Protein AF-A0A955VC12-F1 (afdb_monomer_lite)

Radius of gyration: 12.65 Å; chains: 1; bounding box: 38×22×34 Å

Secondary structure (DSSP, 8-state):
--EEE-TTS-EEES--EEPPSSHHHHHHHHHHHHHTT-SEEEEEE-HHHHHHHHHHHHHH---SS--TTSTTSPPEEEEEEPP---

Foldseek 3Di:
DDWDADPVRAIADPDADEADADLVCRLVRLLVCLVVLGQEYEYEYAPSSVVSNVVSQVVSDPCVDQGRHSPVSGHHYHYDYDPPPD

Sequence (86 aa):
MRAFPLRSGARIPAVGVALAPSADALFAHARAALLAGAPRLDGSGAVASARELARALDDHGDCGHAGADGADGCPFVSWRLATVDA

Structure (mmCIF, N/CA/C/O backbone):
data_AF-A0A955VC12-F1
#
_entry.id   AF-A0A955VC12-F1
#
loop_
_atom_site.group_PDB
_atom_site.id
_atom_site.type_symbol
_atom_site.label_atom_id
_atom_site.label_alt_id
_atom_site.label_comp_id
_atom_site.label_asym_id
_atom_site.label_entity_id
_atom_site.label_seq_id
_atom_site.pdbx_PDB_ins_code
_atom_site.Cartn_x
_atom_site.Cartn_y
_atom_site.Cartn_z
_atom_site.occupancy
_atom_site.B_iso_or_equiv
_atom_site.auth_seq_id
_atom_site.auth_comp_id
_atom_site.auth_asym_id
_atom_site.auth_atom_id
_atom_site.pdbx_PDB_model_num
ATOM 1 N N . MET A 1 1 ? -12.682 -5.341 11.340 1.00 62.34 1 MET A N 1
ATOM 2 C CA . MET A 1 1 ? -11.334 -5.721 10.855 1.00 62.34 1 MET A CA 1
ATOM 3 C C . MET A 1 1 ? -10.470 -6.101 12.061 1.00 62.34 1 MET A C 1
ATOM 5 O O . MET A 1 1 ? -10.590 -5.429 13.078 1.00 62.34 1 MET A O 1
ATOM 9 N N . ARG A 1 2 ? -9.672 -7.183 12.018 1.00 83.00 2 ARG A N 1
ATOM 10 C CA . ARG A 1 2 ? -8.738 -7.527 13.118 1.00 83.00 2 ARG A CA 1
ATOM 11 C C . ARG A 1 2 ? -7.424 -6.755 12.927 1.00 83.00 2 ARG A C 1
ATOM 13 O O . ARG A 1 2 ? -6.910 -6.732 11.814 1.00 83.00 2 ARG A O 1
ATOM 20 N N . ALA A 1 3 ? -6.892 -6.154 13.990 1.00 87.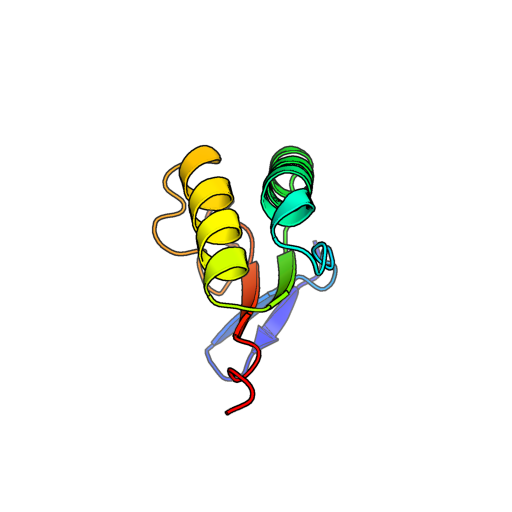31 3 ALA A N 1
ATOM 21 C CA . ALA A 1 3 ? -5.617 -5.428 13.985 1.00 87.31 3 ALA A CA 1
ATOM 22 C C . ALA A 1 3 ? -4.845 -5.681 15.289 1.00 87.31 3 ALA A C 1
ATOM 24 O O . ALA A 1 3 ? -5.468 -5.792 16.350 1.00 87.31 3 ALA A O 1
ATOM 25 N N . PHE A 1 4 ? -3.517 -5.744 15.212 1.00 88.38 4 PHE A N 1
ATOM 26 C CA . PHE A 1 4 ? -2.624 -6.081 16.323 1.00 88.38 4 PHE A CA 1
ATOM 27 C C . PHE A 1 4 ? -1.860 -4.852 16.829 1.00 88.38 4 PHE A C 1
ATOM 29 O O . PHE A 1 4 ? -1.403 -4.054 16.012 1.00 88.38 4 PHE A O 1
ATOM 36 N N . PRO A 1 5 ? -1.693 -4.684 18.151 1.00 88.56 5 PRO A N 1
ATOM 37 C CA . PRO A 1 5 ? -0.891 -3.595 18.693 1.00 88.56 5 PRO A CA 1
ATOM 38 C C . PRO A 1 5 ? 0.604 -3.834 18.439 1.00 88.56 5 PRO A C 1
ATOM 40 O O . PRO A 1 5 ? 1.119 -4.933 18.654 1.00 88.56 5 PRO A O 1
ATOM 43 N N . LEU A 1 6 ? 1.306 -2.789 18.011 1.00 84.00 6 LEU A N 1
ATOM 44 C CA . LEU A 1 6 ? 2.763 -2.732 17.936 1.00 84.00 6 LEU A CA 1
ATOM 45 C C . LEU A 1 6 ? 3.333 -2.102 19.215 1.00 84.00 6 LEU A C 1
ATOM 47 O O . LEU A 1 6 ? 2.643 -1.385 19.938 1.00 84.00 6 LEU A O 1
ATOM 51 N N . ARG A 1 7 ? 4.631 -2.311 19.479 1.00 87.62 7 ARG A N 1
ATOM 52 C CA . ARG A 1 7 ? 5.328 -1.689 20.628 1.00 87.62 7 ARG A CA 1
ATOM 53 C C . ARG A 1 7 ? 5.326 -0.159 20.583 1.00 87.62 7 ARG A C 1
ATOM 55 O O . ARG A 1 7 ? 5.445 0.471 21.623 1.00 87.62 7 ARG A O 1
ATOM 62 N N . SER A 1 8 ? 5.186 0.423 19.393 1.00 81.38 8 SER A N 1
ATOM 63 C CA . SER A 1 8 ? 5.067 1.868 19.185 1.00 81.38 8 SER A CA 1
ATOM 64 C C . SER A 1 8 ? 3.707 2.442 19.600 1.00 81.38 8 SER A C 1
ATOM 66 O O . SER A 1 8 ? 3.516 3.647 19.496 1.00 81.38 8 SER A O 1
ATOM 68 N N . GLY A 1 9 ? 2.744 1.609 20.011 1.00 83.56 9 GLY A N 1
ATOM 69 C CA . GLY A 1 9 ? 1.353 2.013 20.252 1.00 83.56 9 GLY A CA 1
ATOM 70 C C . GLY A 1 9 ? 0.484 2.023 18.988 1.00 83.56 9 GLY A C 1
ATOM 71 O O . GLY A 1 9 ? -0.739 2.017 19.085 1.00 83.56 9 GLY A O 1
ATOM 72 N N . ALA A 1 10 ? 1.108 1.952 17.811 1.00 80.12 10 ALA A N 1
ATOM 73 C CA . ALA A 1 10 ? 0.439 1.834 16.524 1.00 80.12 10 ALA A CA 1
ATOM 74 C C . ALA A 1 10 ? -0.275 0.476 16.360 1.00 80.12 10 ALA A C 1
ATOM 76 O O . ALA A 1 10 ? 0.032 -0.488 17.071 1.00 80.12 10 ALA A O 1
ATOM 77 N N . ARG A 1 11 ? -1.214 0.366 15.413 1.00 83.19 11 ARG A N 1
ATOM 78 C CA . ARG A 1 11 ? -1.973 -0.873 15.163 1.00 83.19 11 ARG A CA 1
ATOM 79 C C . ARG A 1 11 ? -1.763 -1.370 13.737 1.00 83.19 11 ARG A C 1
ATOM 81 O O . ARG A 1 11 ? -2.044 -0.663 12.786 1.00 83.19 11 ARG A O 1
ATOM 88 N N . ILE A 1 12 ? -1.343 -2.620 13.572 1.00 85.44 12 ILE A N 1
ATOM 89 C CA . ILE A 1 12 ? -1.162 -3.218 12.245 1.00 85.44 12 ILE A CA 1
ATOM 90 C C . ILE A 1 12 ? -2.379 -4.072 11.854 1.00 85.44 12 ILE A C 1
ATOM 92 O O . ILE A 1 12 ? -2.766 -4.963 12.619 1.00 85.44 12 ILE A O 1
ATOM 96 N N . PRO A 1 13 ? -2.995 -3.859 10.679 1.00 88.25 13 PRO A N 1
ATOM 97 C CA . PRO A 1 13 ? -4.043 -4.740 10.174 1.00 88.25 13 PRO A CA 1
ATOM 98 C C . PRO A 1 13 ? -3.550 -6.183 10.006 1.00 88.25 13 PRO A C 1
ATOM 100 O O . PRO A 1 13 ? -2.439 -6.440 9.532 1.00 88.25 13 PRO A O 1
ATOM 103 N N . ALA A 1 14 ? -4.392 -7.142 10.399 1.00 88.88 14 ALA A N 1
ATOM 104 C CA . ALA A 1 14 ? -4.065 -8.570 10.362 1.00 88.88 14 ALA A CA 1
ATOM 105 C C . ALA A 1 14 ? -3.939 -9.132 8.938 1.00 88.88 14 ALA A C 1
ATOM 107 O O . ALA A 1 14 ? -3.306 -10.165 8.741 1.00 88.88 14 ALA A O 1
ATOM 108 N N . VAL A 1 15 ? -4.566 -8.469 7.967 1.00 88.44 15 VAL A N 1
ATOM 109 C CA . VAL A 1 15 ? -4.587 -8.849 6.553 1.00 88.44 15 VAL A CA 1
ATOM 110 C C . VAL A 1 15 ? -4.047 -7.676 5.749 1.00 88.44 15 VAL A C 1
ATOM 112 O O . VAL A 1 15 ? -4.390 -6.532 6.041 1.00 88.44 15 VAL A O 1
ATOM 115 N N . GLY A 1 16 ? -3.217 -7.966 4.754 1.00 90.25 16 GLY A N 1
ATOM 116 C CA . GLY A 1 16 ? -2.651 -6.985 3.838 1.00 90.25 16 GLY A CA 1
ATOM 117 C C . GLY A 1 16 ? -2.382 -7.589 2.467 1.00 90.25 16 GLY A C 1
ATOM 118 O O . GLY A 1 16 ? -2.534 -8.797 2.270 1.00 90.25 16 GLY A O 1
ATOM 119 N N . VAL A 1 17 ? -1.999 -6.733 1.527 1.00 93.81 17 VAL A N 1
ATOM 120 C CA . VAL A 1 17 ? -1.607 -7.105 0.167 1.00 93.81 17 VAL A CA 1
ATOM 121 C C . VAL A 1 17 ? -0.091 -7.010 0.051 1.00 93.81 17 VAL A C 1
ATOM 123 O O . VAL A 1 17 ? 0.488 -5.956 0.308 1.00 93.81 17 VAL A O 1
ATOM 126 N N . ALA A 1 18 ? 0.544 -8.104 -0.366 1.00 93.94 18 ALA A N 1
ATOM 127 C CA . ALA A 1 18 ? 1.937 -8.085 -0.790 1.00 93.94 18 ALA A CA 1
ATOM 128 C C . ALA A 1 18 ? 2.027 -7.464 -2.191 1.00 93.94 18 ALA A C 1
ATOM 130 O O . ALA A 1 18 ? 1.419 -7.963 -3.139 1.00 93.94 18 ALA A O 1
ATOM 131 N N . LEU A 1 19 ? 2.758 -6.362 -2.311 1.00 92.06 19 LEU A N 1
ATOM 132 C CA . LEU A 1 19 ? 2.894 -5.598 -3.543 1.00 92.06 19 LEU A CA 1
ATOM 133 C C . LEU A 1 19 ? 3.823 -6.282 -4.552 1.00 92.06 19 LEU A C 1
ATOM 135 O O . LEU A 1 19 ? 4.631 -7.148 -4.215 1.00 92.06 19 LEU A O 1
ATOM 139 N N . ALA A 1 20 ? 3.689 -5.884 -5.820 1.00 85.75 20 ALA A N 1
ATOM 140 C CA . ALA A 1 20 ? 4.498 -6.441 -6.899 1.00 85.75 20 ALA A CA 1
ATOM 141 C C . ALA A 1 20 ? 5.981 -6.066 -6.704 1.00 85.75 20 ALA A C 1
ATOM 143 O O . ALA A 1 20 ? 6.272 -4.941 -6.297 1.00 85.75 20 ALA A O 1
ATOM 144 N N . PRO A 1 21 ? 6.928 -6.969 -7.014 1.00 75.94 21 PRO A N 1
ATOM 145 C CA . PRO A 1 21 ? 8.347 -6.715 -6.769 1.00 75.94 21 PRO A CA 1
ATOM 146 C C . PRO A 1 21 ? 8.990 -5.770 -7.800 1.00 75.94 21 PRO A C 1
ATOM 148 O O . PRO A 1 21 ? 9.983 -5.114 -7.489 1.00 75.94 21 PRO A O 1
ATOM 151 N N . SER A 1 22 ? 8.454 -5.686 -9.024 1.00 79.12 22 SER A N 1
ATOM 152 C CA . SER A 1 22 ? 8.990 -4.824 -10.085 1.00 79.12 22 SER A CA 1
ATOM 153 C C . SER A 1 22 ? 8.338 -3.442 -10.081 1.00 79.12 22 SER A C 1
ATOM 155 O O . SER A 1 22 ? 7.130 -3.317 -9.883 1.00 79.12 22 SER A O 1
ATOM 157 N N . ALA A 1 23 ? 9.132 -2.403 -10.355 1.00 80.25 23 ALA A N 1
ATOM 158 C CA . ALA A 1 23 ? 8.636 -1.030 -10.461 1.00 80.25 23 ALA A CA 1
ATOM 159 C C . ALA A 1 23 ? 7.533 -0.899 -11.530 1.00 80.25 23 ALA A C 1
ATOM 161 O O . ALA A 1 23 ? 6.503 -0.285 -11.264 1.00 80.25 23 ALA A O 1
ATOM 162 N N . ASP A 1 24 ? 7.697 -1.572 -12.675 1.00 83.50 24 ASP A N 1
ATOM 163 C CA . ASP A 1 24 ? 6.770 -1.515 -13.816 1.00 83.50 24 ASP A CA 1
ATOM 164 C C . ASP A 1 24 ? 5.333 -1.935 -13.467 1.00 83.50 24 ASP A C 1
ATOM 166 O O . ASP A 1 24 ? 4.373 -1.417 -14.033 1.00 83.50 24 ASP A O 1
ATOM 170 N N . ALA A 1 25 ? 5.169 -2.872 -12.526 1.00 87.44 25 ALA A N 1
ATOM 171 C CA . ALA A 1 25 ? 3.858 -3.360 -12.095 1.00 87.44 25 ALA A CA 1
ATOM 172 C C . ALA A 1 25 ? 3.394 -2.742 -10.767 1.00 87.44 25 ALA A C 1
ATOM 174 O O . ALA A 1 25 ? 2.219 -2.859 -10.406 1.00 87.44 25 ALA A O 1
ATOM 175 N N . LEU A 1 26 ? 4.299 -2.101 -10.024 1.00 90.25 26 LEU A N 1
ATOM 176 C CA . LEU A 1 26 ? 4.050 -1.670 -8.654 1.00 90.25 26 LEU A CA 1
ATOM 177 C C . LEU A 1 26 ? 2.979 -0.592 -8.567 1.00 90.25 26 LEU A C 1
ATOM 179 O O . LEU A 1 26 ? 2.068 -0.733 -7.757 1.00 90.25 26 LEU A O 1
ATOM 183 N N . PHE A 1 27 ? 3.052 0.442 -9.406 1.00 91.31 27 PHE A N 1
ATOM 184 C CA . PHE A 1 27 ? 2.063 1.520 -9.394 1.00 91.31 27 PHE A CA 1
ATOM 185 C C . PHE A 1 27 ? 0.645 0.982 -9.632 1.00 91.31 27 PHE A C 1
ATOM 187 O O . PHE A 1 27 ? -0.270 1.238 -8.851 1.00 91.31 27 PHE A O 1
ATOM 194 N N . ALA A 1 28 ? 0.471 0.170 -10.681 1.00 93.06 28 ALA A N 1
ATOM 195 C CA . ALA A 1 28 ? -0.824 -0.410 -11.024 1.00 93.06 28 ALA A CA 1
ATOM 196 C C . ALA A 1 28 ? -1.342 -1.350 -9.923 1.00 93.06 28 ALA A C 1
ATOM 198 O O . ALA A 1 28 ? -2.523 -1.289 -9.574 1.00 93.06 28 ALA A O 1
ATOM 199 N N . HIS A 1 29 ? -0.469 -2.181 -9.343 1.00 95.75 29 HIS A N 1
ATOM 200 C CA . HIS A 1 29 ? -0.849 -3.100 -8.272 1.00 95.75 29 HIS A CA 1
ATOM 201 C C . HIS A 1 29 ? -1.205 -2.356 -6.974 1.00 95.75 29 HIS A C 1
ATOM 203 O O . HIS A 1 29 ? -2.238 -2.647 -6.372 1.00 95.75 29 HIS A O 1
ATOM 209 N N . ALA A 1 30 ? -0.408 -1.359 -6.578 1.00 92.25 30 ALA A N 1
ATOM 210 C CA . ALA A 1 30 ? -0.676 -0.528 -5.407 1.00 92.25 30 ALA A CA 1
ATOM 211 C C . ALA A 1 30 ? -1.999 0.230 -5.565 1.00 92.25 30 ALA A C 1
ATOM 213 O O . ALA A 1 30 ? -2.856 0.153 -4.687 1.00 92.25 30 ALA A O 1
ATOM 214 N N . ARG A 1 31 ? -2.227 0.863 -6.721 1.00 92.62 31 ARG A N 1
ATOM 215 C CA . ARG A 1 31 ? -3.487 1.556 -7.018 1.00 92.62 31 ARG A CA 1
ATOM 216 C C . ARG A 1 31 ? -4.695 0.617 -6.968 1.00 92.62 31 ARG A C 1
ATOM 218 O O . ARG A 1 31 ? -5.723 0.982 -6.405 1.00 92.62 31 ARG A O 1
ATOM 225 N N . ALA A 1 32 ? -4.584 -0.589 -7.524 1.00 93.88 32 ALA A N 1
ATOM 226 C CA . ALA A 1 32 ? -5.659 -1.578 -7.463 1.00 93.88 32 ALA A CA 1
ATOM 227 C C . ALA A 1 32 ? -5.963 -2.010 -6.017 1.00 93.88 32 ALA A C 1
ATOM 229 O O . ALA A 1 32 ? -7.130 -2.089 -5.637 1.00 93.88 32 ALA A O 1
ATOM 230 N N . ALA A 1 33 ? -4.930 -2.235 -5.200 1.00 92.44 33 ALA A N 1
ATOM 231 C CA . ALA A 1 33 ? -5.091 -2.570 -3.788 1.00 92.44 33 ALA A CA 1
ATOM 232 C C . ALA A 1 33 ? -5.765 -1.430 -3.000 1.00 92.44 33 ALA A C 1
ATOM 234 O O . ALA A 1 33 ? -6.682 -1.683 -2.221 1.00 92.44 33 ALA A O 1
ATOM 235 N N . LEU A 1 34 ? -5.372 -0.179 -3.255 1.00 89.50 34 LEU A N 1
ATOM 236 C CA . LEU A 1 34 ? -5.962 1.016 -2.644 1.00 89.50 34 LEU A CA 1
ATOM 237 C C . LEU A 1 34 ? -7.448 1.171 -2.999 1.00 89.50 34 LEU A C 1
ATOM 239 O O . LEU A 1 34 ? -8.286 1.322 -2.114 1.00 89.50 34 LEU A O 1
ATOM 243 N N . LEU A 1 35 ? -7.805 1.040 -4.281 1.00 90.19 35 LEU A N 1
ATOM 244 C CA . LEU A 1 35 ? -9.204 1.086 -4.734 1.00 90.19 35 LEU A CA 1
ATOM 245 C C . LEU A 1 35 ? -10.051 -0.069 -4.178 1.00 90.19 35 LEU A C 1
ATOM 247 O O . LEU A 1 35 ? -11.253 0.092 -3.982 1.00 90.19 35 LEU A O 1
ATOM 251 N N . ALA A 1 36 ? -9.434 -1.220 -3.901 1.00 91.31 36 ALA A N 1
ATOM 252 C CA . ALA A 1 36 ? -10.083 -2.349 -3.240 1.00 91.31 36 ALA A CA 1
ATOM 253 C C . ALA A 1 36 ? -10.229 -2.162 -1.715 1.00 91.31 36 ALA A C 1
ATOM 255 O O . ALA A 1 36 ? -10.765 -3.044 -1.042 1.00 91.31 36 ALA A O 1
ATOM 256 N N . GLY A 1 37 ? -9.747 -1.045 -1.158 1.00 88.50 37 GLY A N 1
ATOM 257 C CA . GLY A 1 37 ? -9.775 -0.779 0.277 1.00 88.50 37 GLY A CA 1
ATOM 258 C C . GLY A 1 37 ? -8.830 -1.685 1.064 1.00 88.50 37 GLY A C 1
ATOM 259 O O . GLY A 1 37 ? -9.135 -2.050 2.202 1.00 88.50 37 GLY A O 1
ATOM 260 N N . ALA A 1 38 ? -7.709 -2.100 0.461 1.00 89.81 38 ALA A N 1
ATOM 261 C CA . ALA A 1 38 ? -6.704 -2.894 1.151 1.00 89.81 38 ALA A CA 1
ATOM 262 C C . ALA A 1 38 ? -6.207 -2.121 2.383 1.00 89.81 38 ALA A C 1
ATOM 264 O O . ALA A 1 38 ? -5.613 -1.055 2.238 1.00 89.81 38 ALA A O 1
ATOM 265 N N . PRO A 1 39 ? -6.399 -2.649 3.603 1.00 87.75 39 PRO A N 1
ATOM 266 C CA . PRO A 1 39 ? -6.071 -1.903 4.812 1.00 87.75 39 PRO A CA 1
ATOM 267 C C . PRO A 1 39 ? -4.569 -1.875 5.089 1.00 87.75 39 PRO A C 1
ATOM 269 O O . PRO A 1 39 ? -4.107 -1.105 5.924 1.00 87.75 39 PRO A O 1
ATOM 272 N N . ARG A 1 40 ? -3.802 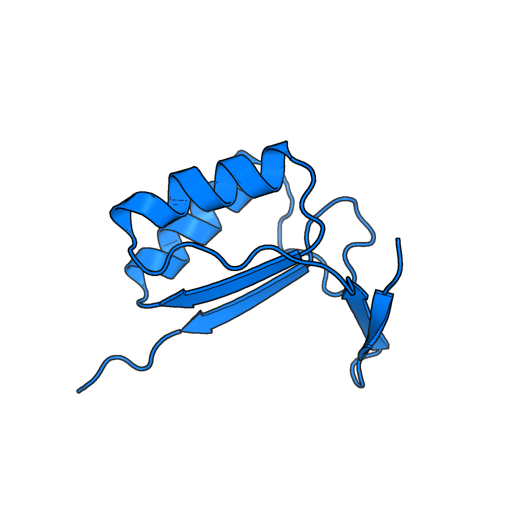-2.741 4.420 1.00 89.06 40 ARG A N 1
ATOM 273 C CA . ARG A 1 40 ? -2.359 -2.847 4.568 1.00 89.06 40 ARG A CA 1
ATOM 274 C C . ARG A 1 40 ? -1.705 -3.181 3.238 1.00 89.06 40 ARG A C 1
ATOM 276 O O . ARG A 1 40 ? -2.167 -4.085 2.541 1.00 89.06 40 ARG A O 1
ATOM 283 N N . LEU A 1 41 ? -0.607 -2.495 2.948 1.00 91.62 41 LEU A N 1
ATOM 284 C CA . LEU A 1 41 ? 0.275 -2.759 1.819 1.00 91.62 41 LEU A CA 1
ATOM 285 C C . LEU A 1 41 ? 1.657 -3.144 2.352 1.00 91.62 41 LEU A C 1
ATOM 287 O O . LEU A 1 41 ? 2.240 -2.412 3.152 1.00 91.62 41 LEU A O 1
ATOM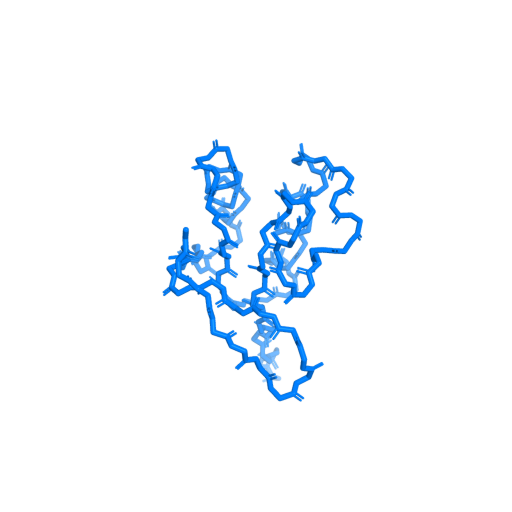 291 N N . ASP A 1 42 ? 2.177 -4.284 1.914 1.00 91.88 42 ASP A N 1
ATOM 292 C CA . ASP A 1 42 ? 3.505 -4.773 2.280 1.00 91.88 42 ASP A CA 1
ATOM 293 C C . ASP A 1 42 ? 4.386 -4.886 1.043 1.00 91.88 42 ASP A C 1
ATOM 295 O O . ASP A 1 42 ? 3.958 -5.420 0.020 1.00 91.88 42 ASP A O 1
ATOM 299 N N . GLY A 1 43 ? 5.643 -4.465 1.131 1.00 90.00 43 GLY A N 1
ATOM 300 C CA . GLY A 1 43 ? 6.580 -4.724 0.049 1.00 90.00 43 GLY A CA 1
ATOM 301 C C . GLY A 1 43 ? 8.017 -4.336 0.340 1.00 90.00 43 GLY A C 1
ATOM 302 O O . GLY A 1 43 ? 8.378 -3.831 1.408 1.00 90.00 43 GLY A O 1
ATOM 303 N N . SER A 1 44 ? 8.853 -4.603 -0.653 1.00 89.62 44 SER A N 1
ATOM 304 C CA . SER A 1 44 ? 10.244 -4.186 -0.673 1.00 89.62 44 SER A CA 1
ATOM 305 C C . SER A 1 44 ? 10.701 -3.939 -2.098 1.00 89.62 44 SER A C 1
ATOM 307 O O . SER A 1 44 ? 10.238 -4.616 -3.014 1.00 89.62 44 SER A O 1
ATOM 309 N N . GLY A 1 45 ? 11.646 -3.025 -2.290 1.00 86.75 45 GLY A N 1
ATOM 310 C CA . GLY A 1 45 ? 12.203 -2.781 -3.617 1.00 86.75 45 GLY A CA 1
ATOM 311 C C . GLY A 1 45 ? 13.215 -1.649 -3.656 1.00 86.75 45 GLY A C 1
ATOM 312 O O . GLY A 1 45 ? 13.545 -1.052 -2.631 1.00 86.75 45 GLY A O 1
ATOM 313 N N . ALA A 1 46 ? 13.702 -1.355 -4.858 1.00 84.25 46 ALA A N 1
ATOM 314 C CA . ALA A 1 46 ? 14.607 -0.240 -5.102 1.00 84.25 46 ALA A CA 1
ATOM 315 C C . ALA A 1 46 ? 13.918 1.119 -4.866 1.00 84.25 46 ALA A C 1
ATOM 317 O O . ALA A 1 46 ? 12.696 1.219 -4.733 1.00 84.25 46 ALA A O 1
ATOM 318 N N . VAL A 1 47 ? 14.703 2.198 -4.893 1.00 82.06 47 VAL A N 1
ATOM 319 C CA . VAL A 1 47 ? 14.183 3.573 -4.788 1.00 82.06 47 VAL A CA 1
ATOM 320 C C . VAL A 1 47 ? 13.146 3.879 -5.877 1.00 82.06 47 VAL A C 1
ATOM 322 O O . VAL A 1 47 ? 12.155 4.544 -5.595 1.00 82.06 47 VAL A O 1
ATOM 325 N N . ALA A 1 48 ? 13.329 3.367 -7.102 1.00 81.81 48 ALA A N 1
ATOM 326 C CA . ALA A 1 48 ? 12.350 3.520 -8.183 1.00 81.81 48 ALA A CA 1
ATOM 327 C C . ALA A 1 48 ? 10.977 2.942 -7.797 1.00 81.81 48 ALA A C 1
ATOM 329 O O . ALA A 1 48 ? 9.962 3.616 -7.934 1.00 81.81 48 ALA A O 1
ATOM 330 N N . SER A 1 49 ? 10.958 1.745 -7.207 1.00 86.56 49 SER A N 1
ATOM 331 C CA . SER A 1 49 ? 9.746 1.129 -6.668 1.00 86.56 49 SER A CA 1
ATOM 332 C C . SER A 1 49 ? 9.122 1.989 -5.556 1.00 86.56 49 SER A C 1
ATOM 334 O O . SER A 1 49 ? 7.920 2.234 -5.550 1.00 86.56 49 SER A O 1
ATOM 336 N N . ALA A 1 50 ? 9.929 2.536 -4.644 1.00 85.06 50 ALA A N 1
ATOM 337 C CA . ALA A 1 50 ? 9.410 3.413 -3.591 1.00 85.06 50 ALA A CA 1
ATOM 338 C C . ALA A 1 50 ? 8.716 4.676 -4.145 1.00 85.06 50 ALA A C 1
ATOM 340 O O . ALA A 1 50 ? 7.712 5.108 -3.584 1.00 85.06 50 ALA A O 1
ATOM 341 N N . ARG A 1 51 ? 9.206 5.236 -5.263 1.00 87.88 51 ARG A N 1
ATOM 342 C CA . ARG A 1 51 ? 8.566 6.381 -5.938 1.00 87.88 51 ARG A CA 1
ATOM 343 C C . ARG A 1 51 ? 7.218 6.015 -6.549 1.00 87.88 51 ARG A C 1
ATOM 345 O O . ARG A 1 51 ? 6.271 6.773 -6.388 1.00 87.88 51 ARG A O 1
ATOM 352 N N . GLU A 1 52 ? 7.115 4.859 -7.199 1.00 90.00 52 GLU A N 1
ATOM 353 C CA . GLU A 1 52 ? 5.840 4.395 -7.762 1.00 90.00 52 GLU A CA 1
ATOM 354 C C . GLU A 1 52 ? 4.801 4.096 -6.670 1.00 90.00 52 GLU A C 1
ATOM 356 O O . GLU A 1 52 ? 3.620 4.387 -6.850 1.00 90.00 52 GLU A O 1
ATOM 361 N N . LEU A 1 53 ? 5.226 3.579 -5.510 1.00 89.69 53 LEU A N 1
ATOM 362 C CA . LEU A 1 53 ? 4.338 3.420 -4.357 1.00 89.69 53 LEU A CA 1
ATOM 363 C C . LEU A 1 53 ? 3.879 4.773 -3.795 1.00 89.69 53 LEU A C 1
ATOM 365 O O . LEU A 1 53 ? 2.688 4.944 -3.555 1.00 89.69 53 LEU A O 1
ATOM 369 N N . ALA A 1 54 ? 4.796 5.729 -3.611 1.00 87.81 54 ALA A N 1
ATOM 370 C CA . ALA A 1 54 ? 4.450 7.073 -3.143 1.00 87.81 54 ALA A CA 1
ATOM 371 C C . ALA A 1 54 ? 3.444 7.748 -4.086 1.00 87.81 54 ALA A C 1
ATOM 373 O O . ALA A 1 54 ? 2.396 8.201 -3.645 1.00 87.81 54 ALA A O 1
ATOM 374 N N . ARG A 1 55 ? 3.694 7.677 -5.398 1.00 89.31 55 ARG A N 1
ATOM 375 C CA . ARG A 1 55 ? 2.783 8.190 -6.424 1.00 89.31 55 ARG A CA 1
ATOM 376 C C . ARG A 1 55 ? 1.391 7.553 -6.349 1.00 89.31 55 ARG A C 1
ATOM 378 O O . ARG A 1 55 ? 0.396 8.248 -6.500 1.00 89.31 55 ARG A O 1
ATOM 385 N N . ALA A 1 56 ? 1.302 6.240 -6.124 1.00 90.00 56 ALA A N 1
ATOM 386 C CA . ALA A 1 56 ? 0.011 5.565 -5.983 1.00 90.00 56 ALA A CA 1
ATOM 387 C C . ALA A 1 56 ? -0.755 6.005 -4.722 1.00 90.00 56 ALA A C 1
ATOM 389 O O . ALA A 1 56 ? -1.984 6.044 -4.749 1.00 90.00 56 ALA A O 1
ATOM 390 N N . LEU A 1 57 ? -0.041 6.321 -3.635 1.00 87.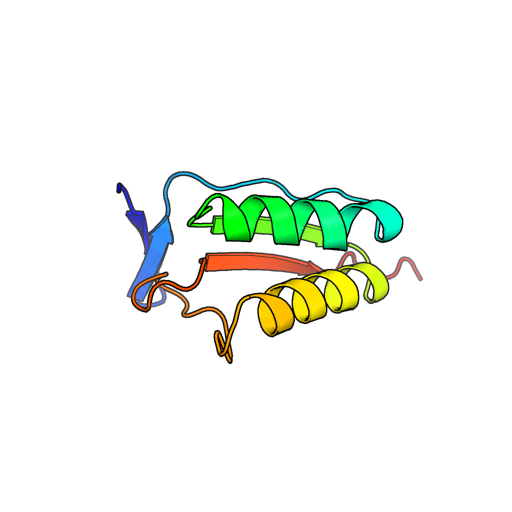00 57 LEU A N 1
ATOM 391 C CA . LEU A 1 57 ? -0.627 6.843 -2.399 1.00 87.00 57 LEU A CA 1
ATOM 392 C C . LEU A 1 57 ? -1.124 8.280 -2.587 1.00 87.00 57 LEU A C 1
ATOM 394 O O . LEU A 1 57 ? -2.266 8.551 -2.227 1.00 87.00 57 LEU A O 1
ATOM 398 N N . ASP A 1 58 ? -0.322 9.144 -3.215 1.00 87.69 58 ASP A N 1
ATOM 399 C CA . ASP A 1 58 ? -0.702 10.526 -3.539 1.00 87.69 58 ASP A CA 1
ATOM 400 C C . ASP A 1 58 ? -1.954 10.563 -4.439 1.00 87.69 58 ASP A C 1
ATOM 402 O O . ASP A 1 58 ? -2.892 11.318 -4.187 1.00 87.69 58 ASP A O 1
ATOM 406 N N . ASP A 1 59 ? -2.022 9.681 -5.446 1.00 87.38 59 ASP A N 1
ATOM 407 C CA . ASP A 1 59 ? -3.182 9.550 -6.342 1.00 87.38 59 ASP A CA 1
ATOM 408 C C . ASP A 1 59 ? -4.454 9.044 -5.626 1.00 87.38 59 ASP A C 1
ATOM 410 O O . ASP A 1 59 ? -5.565 9.236 -6.128 1.00 87.38 59 ASP A O 1
ATOM 414 N N . HIS A 1 60 ? -4.324 8.359 -4.483 1.00 84.06 60 HIS A N 1
ATOM 415 C CA . HIS A 1 60 ? -5.464 7.840 -3.720 1.00 84.06 60 HIS A CA 1
ATOM 416 C C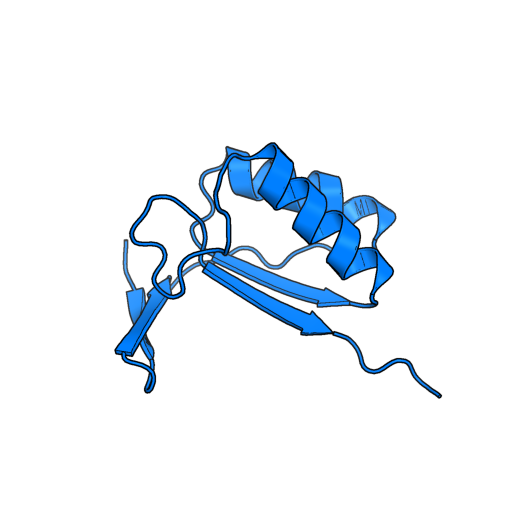 . HIS A 1 60 ? -6.114 8.902 -2.815 1.00 84.06 60 HIS A C 1
ATOM 418 O O . HIS A 1 60 ? -7.272 8.735 -2.426 1.00 84.06 60 HIS A O 1
ATOM 424 N N . GLY A 1 61 ? -5.416 10.005 -2.533 1.00 74.00 61 GLY A N 1
ATOM 425 C CA . GLY A 1 61 ? -5.890 11.126 -1.718 1.00 74.00 61 GLY A CA 1
ATOM 426 C C . GLY A 1 61 ? -4.838 11.587 -0.708 1.00 74.00 61 GLY A C 1
ATOM 427 O O . GLY A 1 61 ? -3.751 11.023 -0.649 1.00 74.00 61 GLY A O 1
ATOM 428 N N . ASP A 1 62 ? -5.178 12.590 0.112 1.00 64.88 62 ASP A N 1
ATOM 429 C CA . ASP A 1 62 ? -4.323 13.204 1.151 1.00 64.88 62 ASP A CA 1
ATOM 430 C C . ASP A 1 62 ? -4.015 12.253 2.335 1.00 64.88 62 ASP A C 1
ATOM 432 O O . ASP A 1 62 ? -4.119 12.595 3.513 1.00 64.88 62 ASP A O 1
ATOM 436 N N . CYS A 1 63 ? -3.569 11.034 2.045 1.00 66.88 63 CYS A N 1
ATOM 437 C CA . CYS A 1 63 ? -2.905 10.144 2.986 1.00 66.88 63 CYS A CA 1
ATOM 438 C C . CYS A 1 63 ? -1.469 10.630 3.204 1.00 66.88 63 CYS A C 1
ATOM 440 O O . CYS A 1 63 ? -0.513 9.889 2.972 1.00 66.88 63 CYS A O 1
ATOM 442 N N . GLY A 1 64 ? -1.337 11.895 3.625 1.00 53.75 64 GLY A N 1
ATOM 443 C CA . GLY A 1 64 ? -0.106 12.682 3.599 1.00 53.75 64 GLY A CA 1
ATOM 444 C C . GLY A 1 64 ? 1.095 11.958 4.192 1.00 53.75 64 GLY A C 1
ATOM 445 O O . GLY A 1 64 ? 2.199 12.193 3.730 1.00 53.75 64 GLY A O 1
ATOM 446 N N . HIS A 1 65 ? 0.884 11.059 5.157 1.00 54.12 65 HIS A N 1
ATOM 447 C CA . HIS A 1 65 ? 1.750 9.941 5.534 1.00 54.12 65 HIS A CA 1
ATOM 448 C C . HIS A 1 65 ? 0.798 8.837 6.011 1.00 54.12 65 HIS A C 1
ATOM 450 O O . HIS A 1 65 ? 0.103 9.068 6.995 1.00 54.12 65 HIS A O 1
ATOM 456 N N . ALA A 1 66 ? 0.714 7.685 5.338 1.00 54.25 66 ALA A N 1
ATOM 457 C CA . ALA A 1 66 ? -0.063 6.521 5.784 1.00 54.25 66 ALA A CA 1
ATOM 458 C C . ALA A 1 66 ? -0.011 6.366 7.319 1.00 54.25 66 ALA A C 1
ATOM 460 O O . ALA A 1 66 ? 1.028 5.998 7.874 1.00 54.25 66 ALA A O 1
ATOM 461 N N . GLY A 1 67 ? -1.105 6.729 8.001 1.00 49.75 67 GLY A N 1
ATOM 462 C CA . GLY A 1 67 ? -1.175 6.733 9.457 1.00 49.75 67 GLY A CA 1
ATOM 463 C C . GLY A 1 67 ? -0.791 5.356 9.981 1.00 49.75 67 GLY A C 1
ATOM 464 O O . GLY A 1 67 ? -1.262 4.334 9.478 1.00 49.75 67 GLY A O 1
ATOM 465 N N . ALA A 1 68 ? 0.104 5.319 10.968 1.00 53.12 68 ALA A N 1
ATOM 466 C CA . ALA A 1 68 ? 0.719 4.091 11.469 1.00 53.12 68 ALA A CA 1
ATOM 467 C C . ALA A 1 68 ? -0.289 3.068 12.036 1.00 53.12 68 ALA A C 1
ATOM 469 O O . ALA A 1 68 ? 0.097 1.965 12.416 1.00 53.12 68 ALA A O 1
ATOM 470 N N . ASP A 1 69 ? -1.570 3.403 12.118 1.00 55.94 69 ASP A N 1
ATOM 471 C CA . ASP A 1 69 ? -2.640 2.579 12.662 1.00 55.94 69 ASP A CA 1
ATOM 472 C C . ASP A 1 69 ? -3.807 2.310 11.695 1.00 55.94 69 ASP A C 1
ATOM 474 O O . ASP A 1 69 ? -4.744 1.597 12.067 1.00 55.94 69 ASP A O 1
ATOM 478 N N . GLY A 1 70 ? -3.762 2.851 10.471 1.00 58.69 70 GLY A N 1
ATOM 479 C CA . GLY A 1 70 ? -4.861 2.777 9.507 1.00 58.69 70 GLY A CA 1
ATOM 480 C C . GLY A 1 70 ? -6.180 3.396 9.997 1.00 58.69 70 GLY A C 1
ATOM 481 O O . GLY A 1 70 ? -7.248 3.002 9.521 1.00 58.69 70 GLY A O 1
ATOM 482 N N . ALA A 1 71 ? -6.133 4.306 10.980 1.00 56.62 71 ALA A N 1
ATOM 483 C CA . ALA A 1 71 ? -7.324 4.835 11.648 1.00 56.62 71 ALA A CA 1
ATOM 484 C C . ALA A 1 71 ? -8.083 5.903 10.836 1.00 56.62 71 ALA A C 1
ATOM 486 O O . ALA A 1 71 ? -9.293 6.036 11.010 1.00 56.62 71 ALA A O 1
ATOM 487 N N . ASP A 1 72 ? -7.416 6.583 9.898 1.00 61.84 72 ASP A N 1
ATOM 488 C CA . ASP A 1 72 ? -7.983 7.708 9.130 1.00 61.84 72 ASP A CA 1
ATOM 489 C C . ASP A 1 72 ? -8.524 7.306 7.744 1.00 61.84 72 ASP A C 1
ATOM 491 O O . ASP A 1 72 ? -8.730 8.142 6.869 1.00 61.84 72 ASP A O 1
ATOM 495 N N . GLY A 1 73 ? -8.727 6.005 7.506 1.00 69.00 73 GLY A N 1
ATOM 496 C CA . GLY A 1 73 ? -9.123 5.478 6.192 1.00 69.00 73 GLY A CA 1
ATOM 497 C C . GLY A 1 73 ? -7.959 5.278 5.213 1.00 69.00 73 GLY A C 1
ATOM 498 O O . GLY A 1 73 ? -8.163 4.720 4.139 1.00 69.00 73 GLY A O 1
ATOM 499 N N . CYS A 1 74 ? -6.738 5.652 5.603 1.00 80.19 74 CYS A N 1
ATOM 500 C CA . CYS A 1 74 ? -5.510 5.360 4.864 1.00 80.19 74 CYS A CA 1
ATOM 501 C C . CYS A 1 74 ? -4.963 3.963 5.207 1.00 80.19 74 CYS A C 1
ATOM 503 O O . CYS A 1 74 ? -5.103 3.510 6.346 1.00 80.19 74 CYS A O 1
ATOM 505 N N . PRO A 1 75 ? -4.311 3.262 4.264 1.00 85.56 75 PRO A N 1
ATOM 506 C CA . PRO A 1 75 ? -3.735 1.950 4.539 1.00 85.56 75 PRO A CA 1
ATOM 507 C C . PRO A 1 75 ? -2.503 2.053 5.442 1.00 85.56 75 PRO A C 1
ATOM 509 O O . PRO A 1 75 ? -1.744 3.015 5.375 1.00 85.56 75 PRO A O 1
ATOM 512 N N . PHE A 1 76 ? -2.223 0.999 6.204 1.00 85.94 76 PHE A N 1
ATOM 513 C CA . PHE A 1 76 ? -0.914 0.799 6.821 1.00 85.94 76 PHE A CA 1
ATOM 514 C C . PHE A 1 76 ? 0.106 0.361 5.757 1.00 85.94 76 PHE A C 1
ATOM 516 O O . PHE A 1 76 ? -0.106 -0.648 5.085 1.00 85.94 76 PHE A O 1
ATOM 523 N N . VAL A 1 77 ? 1.241 1.049 5.625 1.00 87.50 77 VAL A N 1
ATOM 524 C CA . VAL A 1 77 ? 2.279 0.693 4.639 1.00 87.50 77 VAL A CA 1
ATOM 525 C C . VAL A 1 77 ? 3.528 0.166 5.344 1.00 87.50 77 VAL A C 1
ATOM 527 O O . VAL A 1 77 ? 4.209 0.900 6.058 1.00 87.50 77 VAL A O 1
ATOM 530 N N . SER A 1 78 ? 3.862 -1.108 5.124 1.00 86.12 78 SER A N 1
ATOM 531 C CA . SER A 1 78 ? 5.156 -1.676 5.513 1.00 86.12 78 SER A CA 1
ATOM 532 C C . SER A 1 78 ? 6.065 -1.739 4.294 1.00 86.12 78 SER A C 1
ATOM 534 O O . SER A 1 78 ? 5.882 -2.582 3.415 1.00 86.12 78 SER A O 1
ATOM 536 N N . TRP A 1 79 ? 7.052 -0.848 4.234 1.00 87.00 79 TRP A N 1
ATOM 537 C CA . TRP A 1 79 ? 7.998 -0.810 3.125 1.00 87.00 79 TRP A CA 1
ATOM 538 C C . TRP A 1 79 ? 9.434 -0.946 3.609 1.00 87.00 79 TRP A C 1
ATOM 540 O O . TRP A 1 79 ? 9.856 -0.275 4.553 1.00 87.00 79 TRP A O 1
ATOM 550 N N . ARG A 1 80 ? 10.207 -1.798 2.935 1.00 84.88 80 ARG A N 1
ATOM 551 C CA . ARG A 1 80 ? 11.662 -1.857 3.096 1.00 84.88 80 ARG A CA 1
ATOM 552 C C . ARG A 1 80 ? 12.332 -1.525 1.777 1.00 84.88 80 ARG A C 1
ATOM 554 O O . ARG A 1 80 ? 12.085 -2.180 0.770 1.00 84.88 80 ARG A O 1
ATOM 561 N N . LEU A 1 81 ? 13.222 -0.540 1.782 1.00 81.94 81 LEU A N 1
ATOM 562 C CA . LEU A 1 81 ? 14.117 -0.358 0.648 1.00 81.94 81 LEU A CA 1
ATOM 563 C C . LEU A 1 81 ? 15.039 -1.575 0.589 1.00 81.94 81 LEU A C 1
ATOM 565 O O . LEU A 1 81 ? 15.705 -1.891 1.578 1.00 81.94 81 LEU A O 1
ATOM 569 N N . ALA A 1 82 ? 15.042 -2.272 -0.547 1.00 77.62 82 ALA A N 1
ATOM 570 C CA . ALA A 1 82 ? 16.118 -3.197 -0.847 1.00 77.62 82 ALA A CA 1
ATOM 571 C C . ALA A 1 82 ? 17.404 -2.376 -0.754 1.00 77.62 82 ALA A C 1
ATOM 573 O O . ALA A 1 82 ? 17.489 -1.294 -1.347 1.00 77.62 82 ALA A O 1
ATOM 574 N N . THR A 1 83 ? 18.356 -2.832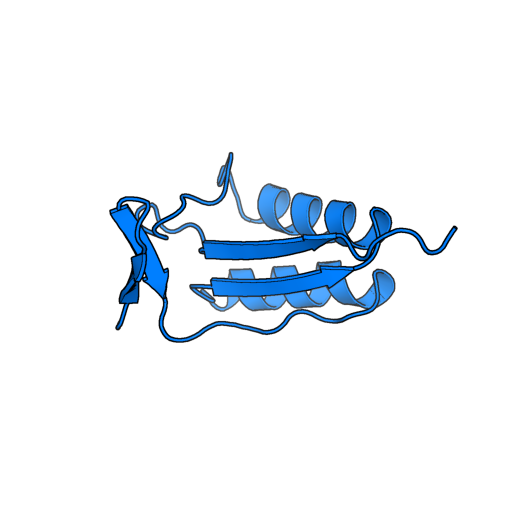 0.058 1.00 59.28 83 THR A N 1
ATOM 575 C CA . THR A 1 83 ? 19.692 -2.246 0.043 1.00 59.28 83 THR A CA 1
ATOM 576 C C . THR A 1 83 ? 20.137 -2.247 -1.408 1.00 59.28 83 THR A C 1
ATOM 578 O O . THR A 1 83 ? 20.002 -3.265 -2.084 1.00 59.28 83 THR A O 1
ATOM 581 N N . VAL A 1 84 ? 20.564 -1.089 -1.911 1.00 53.00 84 VAL A N 1
ATOM 582 C CA . VAL A 1 84 ? 21.257 -1.041 -3.195 1.00 53.00 84 VAL A CA 1
ATOM 583 C C . VAL A 1 84 ? 22.422 -2.006 -3.014 1.00 53.00 84 VAL A C 1
ATOM 585 O O . VAL A 1 84 ? 23.248 -1.764 -2.133 1.00 53.00 84 VAL A O 1
ATOM 588 N N . ASP A 1 85 ? 22.428 -3.136 -3.724 1.00 40.69 85 ASP A N 1
ATOM 589 C CA . ASP A 1 85 ? 23.657 -3.912 -3.833 1.00 40.69 85 ASP A CA 1
ATOM 590 C C . ASP A 1 85 ? 24.706 -2.928 -4.358 1.00 40.69 85 ASP A C 1
ATOM 592 O O . ASP A 1 85 ? 24.502 -2.292 -5.398 1.00 40.69 85 ASP A O 1
ATOM 596 N N . ALA A 1 86 ? 25.741 -2.708 -3.548 1.00 40.38 86 ALA A N 1
ATOM 597 C CA . ALA A 1 86 ? 26.946 -2.015 -3.969 1.00 40.38 86 ALA A CA 1
ATOM 598 C C . ALA A 1 86 ? 27.622 -2.798 -5.100 1.00 40.38 86 ALA A C 1
ATOM 600 O O . ALA A 1 86 ? 27.592 -4.050 -5.042 1.00 40.38 86 ALA A O 1
#

pLDDT: mean 80.97, std 13.39, range [40.38, 95.75]